Protein AF-A0A3R8DQ58-F1 (afdb_monomer)

Solvent-accessible surface area (backbone atoms only 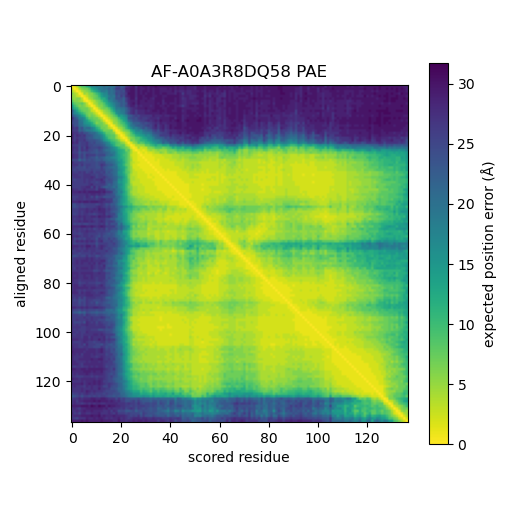— not comparable to full-atom values): 8658 Å² total; per-residue (Å²): 141,78,90,81,86,86,79,92,83,90,81,85,87,79,87,79,76,76,74,71,72,82,69,63,72,61,53,58,53,52,49,54,59,54,57,43,50,59,54,50,52,55,50,29,64,74,32,51,90,81,37,87,54,22,81,75,56,62,71,41,68,38,59,78,52,84,92,54,58,77,96,49,38,65,38,76,45,50,48,62,56,56,46,50,30,51,76,67,69,71,51,57,66,71,56,52,51,55,38,53,76,49,33,48,62,81,50,64,66,60,53,52,47,52,52,50,53,53,50,50,53,52,46,22,70,76,49,84,64,53,78,79,72,71,97,75,131

pLDDT: mean 78.48, std 18.79, range [32.19, 95.38]

Sequence (137 aa):
MMLYRWGSLSCRHFAKSTKGRPVTGGEGIRKRLRDYVEVAKAIRILQAPHSDYTVVPMRFQVPTEAPWPESIQGKLFHTSEVRRHYKAGTLEPDVVDALNNLGFVWDVNEHKWELKVAALRRYKELHDGSMAVPFSF

Mean predicted aligned error: 12.23 Å

Structure (mmCIF, N/CA/C/O backbone):
data_AF-A0A3R8DQ58-F1
#
_entry.id   AF-A0A3R8DQ58-F1
#
loop_
_atom_site.group_PDB
_atom_site.id
_atom_site.type_symbol
_atom_site.label_atom_id
_atom_site.label_alt_id
_atom_site.label_comp_id
_atom_site.label_asym_id
_atom_site.label_entity_id
_atom_site.label_seq_id
_atom_site.pdbx_PDB_ins_code
_atom_site.Cartn_x
_atom_site.Cartn_y
_atom_site.Cartn_z
_atom_site.occupancy
_atom_site.B_iso_or_equiv
_atom_site.auth_seq_id
_atom_site.auth_comp_id
_atom_site.auth_asym_id
_atom_site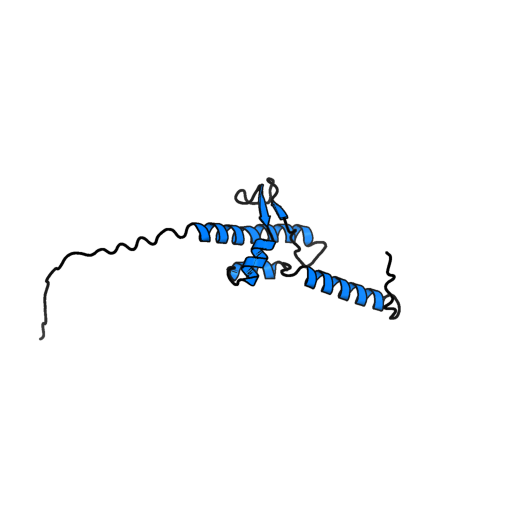.auth_atom_id
_atom_site.pdbx_PDB_model_num
ATOM 1 N N . MET A 1 1 ? -67.388 -30.055 16.862 1.00 35.81 1 MET A N 1
ATOM 2 C CA . MET A 1 1 ? -66.769 -31.395 17.003 1.00 35.81 1 MET A CA 1
ATOM 3 C C . MET A 1 1 ? -65.378 -31.287 16.387 1.00 35.81 1 MET A C 1
ATOM 5 O O . MET A 1 1 ? -65.336 -30.932 15.226 1.00 35.81 1 MET A O 1
ATOM 9 N N . MET A 1 2 ? -64.214 -31.411 17.028 1.00 40.69 2 MET A N 1
ATOM 10 C CA . MET A 1 2 ? -63.734 -31.794 18.367 1.00 40.69 2 MET A CA 1
ATOM 11 C C . MET A 1 2 ? -62.613 -30.778 18.714 1.00 40.69 2 MET A C 1
ATOM 13 O O . MET A 1 2 ? -61.728 -30.559 17.899 1.00 40.69 2 MET A O 1
ATOM 17 N N . LEU A 1 3 ? -62.737 -29.908 19.720 1.00 40.69 3 LEU A N 1
ATOM 18 C CA . LEU A 1 3 ? -62.188 -30.050 21.081 1.00 40.69 3 LEU A CA 1
ATOM 19 C C . LEU A 1 3 ? -61.062 -31.076 21.248 1.00 40.69 3 LEU A C 1
ATOM 21 O O . LEU A 1 3 ? -61.391 -32.241 21.375 1.00 40.69 3 LEU A O 1
ATOM 25 N N . TYR A 1 4 ? -59.815 -30.616 21.429 1.00 32.19 4 TYR A N 1
ATOM 26 C CA . TYR A 1 4 ? -58.922 -31.112 22.491 1.00 32.19 4 TYR A CA 1
ATOM 27 C C . TYR A 1 4 ? -58.009 -29.986 23.012 1.00 32.19 4 TYR A C 1
ATOM 29 O O . TYR A 1 4 ? -57.011 -29.603 22.411 1.00 32.19 4 TYR A O 1
ATOM 37 N N . ARG A 1 5 ? -58.415 -29.454 24.172 1.00 41.91 5 ARG A N 1
ATOM 38 C CA . ARG A 1 5 ? -57.561 -28.859 25.214 1.00 41.91 5 ARG A CA 1
ATOM 39 C C . ARG A 1 5 ? -56.611 -29.946 25.731 1.00 41.91 5 ARG A C 1
ATOM 41 O O . ARG A 1 5 ? -57.041 -31.087 25.748 1.00 41.91 5 ARG A O 1
ATOM 48 N N . TRP A 1 6 ? -55.429 -29.566 26.215 1.00 39.03 6 TRP A N 1
ATOM 49 C CA . TRP A 1 6 ? -54.594 -30.120 27.312 1.00 39.03 6 TRP A CA 1
ATOM 50 C C . TRP A 1 6 ? -53.332 -29.232 27.295 1.00 39.03 6 TRP A C 1
ATOM 52 O O . TRP A 1 6 ? -52.792 -28.984 26.229 1.00 39.03 6 TRP A O 1
ATOM 62 N N . GLY A 1 7 ? -52.788 -28.637 28.346 1.00 34.31 7 GLY A N 1
ATOM 63 C CA . GLY A 1 7 ? -53.024 -28.609 29.779 1.00 34.31 7 GLY A CA 1
ATOM 64 C C . GLY A 1 7 ? -51.767 -27.939 30.356 1.00 34.31 7 GLY A C 1
ATOM 65 O O . GLY A 1 7 ? -50.655 -28.340 30.026 1.00 34.31 7 GLY A O 1
ATOM 66 N N . SER A 1 8 ? -51.925 -26.869 31.134 1.00 45.22 8 SER A N 1
ATOM 67 C CA . SER A 1 8 ? -50.820 -26.210 31.839 1.00 45.22 8 SER A CA 1
ATOM 68 C C . SER A 1 8 ? -50.215 -27.144 32.880 1.00 45.22 8 SER A C 1
ATOM 70 O O . SER A 1 8 ? -50.980 -27.757 33.613 1.00 45.22 8 SER A O 1
ATOM 72 N N . LEU A 1 9 ? -48.886 -27.149 33.031 1.00 40.19 9 LEU A N 1
ATOM 73 C CA . LEU A 1 9 ? -48.196 -27.332 34.314 1.00 40.19 9 LEU A CA 1
ATOM 74 C C . LEU A 1 9 ? -46.772 -26.761 34.207 1.00 40.19 9 LEU A C 1
ATOM 76 O O . LEU A 1 9 ? -45.980 -27.121 33.342 1.00 40.19 9 LEU A O 1
ATOM 80 N N . SER A 1 10 ? -46.497 -25.804 35.086 1.00 46.53 10 SER A N 1
ATOM 81 C CA . SER A 1 10 ? -45.245 -25.065 35.214 1.00 46.53 10 SER A CA 1
ATOM 82 C C . SER A 1 10 ? -44.167 -25.925 35.880 1.00 46.53 10 SER A C 1
ATOM 84 O O . SER A 1 10 ? -44.436 -26.511 36.927 1.00 46.53 10 SER A O 1
ATOM 86 N N . CYS A 1 11 ? -42.927 -25.854 35.394 1.00 34.56 11 CYS A N 1
ATOM 87 C CA . CYS A 1 11 ? -41.749 -26.053 36.235 1.00 34.56 11 CYS A CA 1
ATOM 88 C C . CYS A 1 11 ? -40.692 -24.994 35.901 1.00 34.56 11 CYS A C 1
ATOM 90 O O . CYS A 1 11 ? -40.296 -24.807 34.752 1.00 34.56 11 CYS A O 1
ATOM 92 N N . ARG A 1 12 ? -40.308 -24.246 36.936 1.00 46.44 12 ARG A N 1
ATOM 93 C CA . ARG A 1 12 ? -39.329 -23.158 36.912 1.00 46.44 12 ARG A CA 1
ATOM 94 C C . ARG A 1 12 ? -37.906 -23.692 36.730 1.00 46.44 12 ARG A C 1
ATOM 96 O O . ARG A 1 12 ? -37.621 -24.831 37.073 1.00 46.44 12 ARG A O 1
ATOM 103 N N . HIS A 1 13 ? -37.027 -22.755 36.376 1.00 36.97 13 HIS A N 1
ATOM 104 C CA . HIS A 1 13 ? -35.565 -22.807 36.454 1.00 36.97 13 HIS A CA 1
ATOM 105 C C . HIS A 1 13 ? -34.869 -23.659 35.392 1.00 36.97 13 HIS A C 1
ATOM 107 O O . HIS A 1 13 ? -34.644 -24.844 35.575 1.00 36.97 13 HIS A O 1
ATOM 113 N N . PHE A 1 14 ? -34.361 -22.998 34.352 1.00 33.25 14 PHE A N 1
ATOM 114 C CA . PHE A 1 14 ? -32.966 -22.546 34.381 1.00 33.25 14 PHE A CA 1
ATOM 115 C C . PHE A 1 14 ? -32.735 -21.590 33.202 1.00 33.25 14 PHE A C 1
ATOM 117 O O . PHE A 1 14 ? -32.553 -22.006 32.060 1.00 33.25 14 PHE A O 1
ATOM 124 N N . ALA A 1 15 ? -32.756 -20.284 33.469 1.00 47.50 15 ALA A N 1
ATOM 125 C CA . ALA A 1 15 ? -32.266 -19.304 32.515 1.00 47.50 15 ALA A CA 1
ATOM 126 C C . ALA A 1 15 ? -30.751 -19.502 32.362 1.00 47.50 15 ALA A C 1
ATOM 128 O O . ALA A 1 15 ? -29.972 -18.982 33.158 1.00 47.50 15 ALA A O 1
ATOM 129 N N . LYS A 1 16 ? -30.301 -20.231 31.333 1.00 42.25 16 LYS A N 1
ATOM 130 C CA . LYS A 1 16 ? -28.935 -20.037 30.833 1.00 42.25 16 LYS A CA 1
ATOM 131 C C . LYS A 1 16 ? -28.969 -18.820 29.930 1.00 42.25 16 LYS A C 1
ATOM 133 O O . LYS A 1 16 ? -29.087 -18.918 28.717 1.00 42.25 16 LYS A O 1
ATOM 138 N N . SER A 1 17 ? -28.893 -17.658 30.571 1.00 38.56 17 SER A N 1
ATOM 139 C CA . SER A 1 17 ? -28.402 -16.444 29.937 1.00 38.56 17 SER A CA 1
ATOM 140 C C . SER A 1 17 ? -26.988 -16.742 29.441 1.00 38.56 17 SER A C 1
ATOM 142 O O . SER A 1 17 ? -26.013 -16.629 30.182 1.00 38.56 17 SER A O 1
ATOM 144 N N . THR A 1 18 ? -26.858 -17.186 28.193 1.00 47.84 18 THR A N 1
ATOM 145 C CA . THR A 1 18 ? -25.581 -17.143 27.491 1.00 47.84 18 THR A CA 1
ATOM 146 C C . THR A 1 18 ? -25.353 -15.688 27.110 1.00 47.84 18 THR A C 1
ATOM 148 O O . THR A 1 18 ? -25.513 -15.299 25.955 1.00 47.84 18 THR A O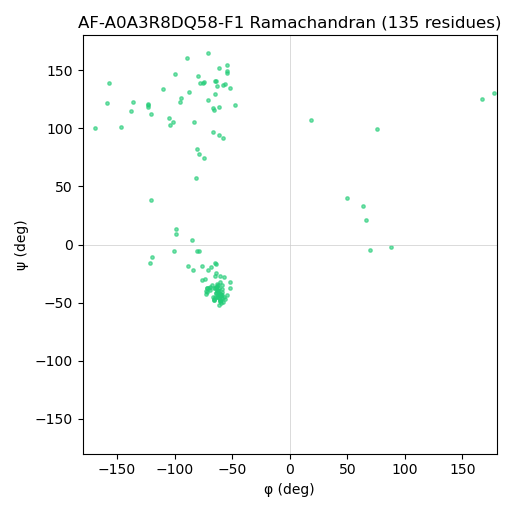 1
ATOM 151 N N . LYS A 1 19 ? -24.990 -14.851 28.091 1.00 47.06 19 LYS A N 1
ATOM 152 C CA . LYS A 1 19 ? -24.213 -13.655 27.773 1.00 47.06 19 LYS A CA 1
ATOM 153 C C . LYS A 1 19 ? -22.913 -14.174 27.177 1.00 47.06 19 LYS A C 1
ATOM 155 O O . LYS A 1 19 ? -22.005 -14.577 27.903 1.00 47.06 19 LYS A O 1
ATOM 160 N N . GLY A 1 20 ? -22.886 -14.258 25.847 1.00 44.03 20 GLY A N 1
ATOM 161 C CA . GLY A 1 20 ? -21.669 -14.467 25.089 1.00 44.03 20 GLY A CA 1
ATOM 162 C C . GLY A 1 20 ? -20.642 -13.481 25.621 1.00 44.03 20 GLY A C 1
ATOM 163 O O . GLY A 1 20 ? -20.883 -12.275 25.670 1.00 44.03 20 GLY A O 1
ATOM 164 N N . ARG A 1 21 ? -19.540 -14.022 26.132 1.00 37.09 21 ARG A N 1
ATOM 165 C CA . ARG A 1 21 ? -18.387 -13.251 26.579 1.00 37.09 21 ARG A CA 1
ATOM 166 C C . ARG A 1 21 ? -17.984 -12.310 25.432 1.00 37.09 21 ARG A C 1
ATOM 168 O O . ARG A 1 21 ? -17.922 -12.789 24.299 1.00 37.09 21 ARG A O 1
ATOM 175 N N . PRO A 1 22 ? -17.707 -11.019 25.673 1.00 45.97 22 PRO A N 1
ATOM 176 C CA . PRO A 1 22 ? -17.335 -10.117 24.593 1.00 45.97 22 PRO A CA 1
ATOM 177 C C . PRO A 1 22 ? -16.037 -10.621 23.954 1.00 45.97 22 PRO A C 1
ATOM 179 O O . PRO A 1 22 ? -15.010 -10.717 24.627 1.00 45.97 22 PRO A O 1
ATOM 182 N N . VAL A 1 23 ? -16.071 -10.966 22.666 1.00 55.06 23 VAL A N 1
ATOM 183 C CA . VAL A 1 23 ? -14.879 -11.313 21.872 1.00 55.06 23 VAL A CA 1
ATOM 184 C C . VAL A 1 23 ? -14.213 -10.005 21.425 1.00 55.06 23 VAL A C 1
ATOM 186 O O . VAL A 1 23 ? -14.072 -9.714 20.243 1.00 55.06 23 VAL A O 1
ATOM 189 N N . THR A 1 24 ? -13.852 -9.154 22.384 1.00 56.53 24 THR A N 1
ATOM 190 C CA . THR A 1 24 ? -13.442 -7.760 22.132 1.00 56.53 24 THR A CA 1
ATOM 191 C C . THR A 1 24 ? -12.076 -7.638 21.459 1.00 56.53 24 THR A C 1
ATOM 193 O O . THR A 1 24 ? -11.814 -6.650 20.779 1.00 56.53 24 THR A O 1
ATOM 196 N N . GLY A 1 25 ? -11.214 -8.655 21.569 1.00 60.44 25 GLY A N 1
ATOM 197 C CA . GLY A 1 25 ? -9.879 -8.630 20.958 1.00 60.44 25 GLY A CA 1
ATOM 198 C C . GLY A 1 25 ? -9.882 -8.753 19.429 1.00 60.44 25 GLY A C 1
ATOM 199 O O . GLY A 1 25 ? -9.100 -8.089 18.753 1.00 60.44 25 GLY A O 1
ATOM 200 N N . GLY A 1 26 ? -10.774 -9.574 18.863 1.00 69.94 26 GLY A N 1
ATOM 201 C CA . GLY A 1 26 ? -10.815 -9.814 17.413 1.00 69.94 26 GLY A CA 1
ATOM 202 C C . GLY A 1 26 ? -11.445 -8.664 16.627 1.00 69.94 26 GLY A C 1
ATOM 203 O O . GLY A 1 26 ? -11.072 -8.404 15.485 1.00 69.94 26 GLY A O 1
ATOM 204 N N . GLU A 1 27 ? -12.381 -7.946 17.241 1.00 78.75 27 GLU A N 1
ATOM 205 C CA . GLU A 1 27 ? -13.116 -6.859 16.594 1.00 78.75 27 GLU A CA 1
ATOM 206 C C . GLU A 1 27 ? -12.246 -5.617 16.364 1.00 78.75 27 GLU A C 1
ATOM 208 O O . GLU A 1 27 ? -12.302 -5.014 15.291 1.00 78.75 27 GLU A O 1
ATOM 213 N N . GLY A 1 28 ? -11.347 -5.306 17.305 1.00 83.06 28 GLY A N 1
ATOM 214 C CA . GLY A 1 28 ? -10.352 -4.245 17.128 1.00 83.06 28 GLY A CA 1
ATOM 215 C C . GLY A 1 28 ? -9.383 -4.522 15.973 1.00 83.06 28 GLY A C 1
ATOM 216 O O . GLY A 1 28 ? -9.077 -3.617 15.195 1.00 83.06 28 GLY A O 1
ATOM 217 N N . ILE A 1 29 ? -8.952 -5.779 15.813 1.00 83.44 29 ILE A N 1
ATOM 218 C CA . ILE A 1 29 ? -8.082 -6.197 14.702 1.00 83.44 29 ILE A CA 1
ATOM 219 C C . ILE A 1 29 ? -8.826 -6.068 13.370 1.00 83.44 29 ILE A C 1
ATOM 221 O O . ILE A 1 29 ? -8.306 -5.451 12.444 1.00 83.44 29 ILE A O 1
ATOM 225 N N . ARG A 1 30 ? -10.065 -6.571 13.277 1.00 85.75 30 ARG A N 1
ATOM 226 C CA . ARG A 1 30 ? -10.892 -6.440 12.063 1.00 85.75 30 ARG A CA 1
ATOM 227 C C . ARG A 1 30 ? -11.121 -4.984 11.678 1.00 85.75 30 ARG A C 1
ATOM 229 O O . ARG A 1 30 ? -10.962 -4.633 10.514 1.00 85.75 30 ARG A O 1
ATOM 236 N N . LYS A 1 31 ? -11.419 -4.118 12.653 1.00 89.06 31 LYS A N 1
ATOM 237 C CA . LYS A 1 31 ? -11.562 -2.680 12.404 1.00 89.06 31 LYS A CA 1
ATOM 238 C C . LYS A 1 31 ? -10.274 -2.083 11.835 1.00 89.06 31 LYS A C 1
ATOM 240 O O . LYS A 1 31 ? -10.334 -1.397 10.825 1.00 89.06 31 LYS A O 1
ATOM 245 N N . ARG A 1 32 ? -9.113 -2.382 12.429 1.00 88.38 32 ARG A N 1
ATOM 246 C CA . ARG A 1 32 ? -7.808 -1.913 11.927 1.00 88.38 32 ARG A CA 1
ATOM 247 C C . ARG A 1 32 ? -7.535 -2.388 10.493 1.00 88.38 32 ARG A C 1
ATOM 249 O O . ARG A 1 32 ? -6.985 -1.628 9.706 1.00 88.38 32 ARG A O 1
ATOM 256 N N . LEU A 1 33 ? -7.922 -3.617 10.148 1.00 89.44 33 LEU A N 1
ATOM 257 C CA . LEU A 1 33 ? -7.780 -4.156 8.790 1.00 89.44 33 LEU A CA 1
ATOM 258 C C . LEU A 1 33 ? -8.720 -3.470 7.786 1.00 89.44 33 LEU A C 1
ATOM 260 O O . LEU A 1 33 ? -8.302 -3.205 6.665 1.00 89.44 33 LEU A O 1
ATOM 264 N N . ARG A 1 34 ? -9.947 -3.117 8.187 1.00 90.56 34 ARG A N 1
ATOM 265 C CA . ARG A 1 34 ? -10.851 -2.296 7.362 1.00 90.56 34 ARG A CA 1
ATOM 266 C C . ARG A 1 34 ? -10.327 -0.875 7.172 1.00 90.56 34 ARG A C 1
ATOM 268 O O . ARG A 1 34 ? -10.277 -0.391 6.047 1.00 90.56 34 ARG A O 1
ATOM 275 N N . ASP A 1 35 ? -9.863 -0.246 8.251 1.00 90.69 35 ASP A N 1
ATOM 276 C CA . ASP A 1 35 ? -9.264 1.095 8.233 1.00 90.69 35 ASP A CA 1
ATOM 277 C C . ASP A 1 35 ? -8.044 1.160 7.274 1.00 90.69 35 ASP A C 1
ATOM 279 O O . ASP A 1 35 ? -7.757 2.206 6.693 1.00 90.69 35 ASP A O 1
ATOM 283 N N . TYR A 1 36 ? -7.345 0.038 7.047 1.00 91.19 36 TYR A N 1
ATOM 284 C CA . TYR A 1 36 ? -6.223 -0.048 6.102 1.00 91.19 36 TYR A CA 1
ATOM 285 C C . TYR A 1 36 ? -6.627 0.186 4.638 1.00 91.19 36 TYR A C 1
ATOM 287 O O . TYR A 1 36 ? -5.811 0.657 3.848 1.00 91.19 36 TYR A O 1
ATOM 295 N N . VAL A 1 37 ? -7.875 -0.100 4.260 1.00 92.38 37 VAL A N 1
ATOM 296 C CA . VAL A 1 37 ? -8.362 0.158 2.895 1.00 92.38 37 VAL A CA 1
ATOM 297 C C . VAL A 1 37 ? -8.317 1.653 2.586 1.00 92.38 37 VAL A C 1
ATOM 299 O O . VAL A 1 37 ? -7.905 2.0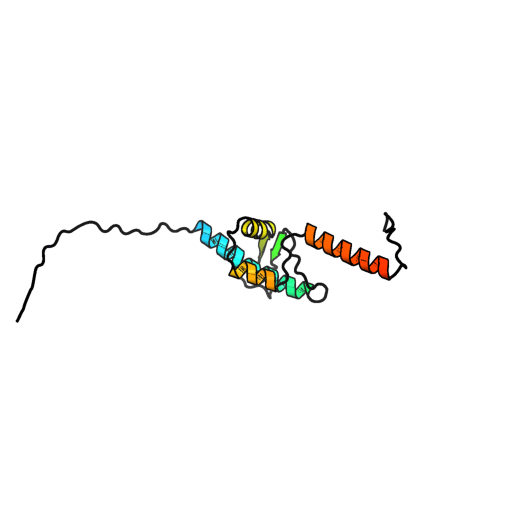40 1.497 1.00 92.38 37 VAL A O 1
ATOM 302 N N . GLU A 1 38 ? -8.652 2.506 3.554 1.00 90.50 38 GLU A N 1
ATOM 303 C CA . GLU A 1 38 ? -8.569 3.962 3.392 1.00 90.50 38 GLU A CA 1
ATOM 304 C C . GLU A 1 38 ? -7.117 4.426 3.215 1.00 90.50 38 GLU A C 1
ATOM 306 O O . GLU A 1 38 ? -6.831 5.268 2.362 1.00 90.50 38 GLU A O 1
ATOM 311 N N . VAL A 1 39 ? -6.178 3.794 3.932 1.00 90.31 39 VAL A N 1
ATOM 312 C CA . VAL A 1 39 ? -4.728 3.974 3.726 1.00 90.31 39 VAL A CA 1
ATOM 313 C C . VAL A 1 39 ? -4.323 3.626 2.297 1.00 90.31 39 VAL A C 1
ATOM 315 O O . VAL A 1 39 ? -3.670 4.426 1.625 1.00 90.31 39 VAL A O 1
ATOM 318 N N . ALA A 1 40 ? -4.750 2.463 1.805 1.00 92.25 40 ALA A N 1
ATOM 319 C CA . ALA A 1 40 ? -4.450 2.024 0.449 1.00 92.25 40 ALA A CA 1
ATOM 320 C C . ALA A 1 40 ? -5.062 2.949 -0.618 1.00 92.25 40 ALA A C 1
ATOM 322 O O . ALA A 1 40 ? -4.384 3.259 -1.593 1.00 92.25 40 ALA A O 1
ATOM 323 N N . LYS A 1 41 ? -6.293 3.446 -0.427 1.00 91.62 41 LYS A N 1
ATOM 324 C CA . LYS A 1 41 ? -6.958 4.379 -1.357 1.00 91.62 41 LYS A CA 1
ATOM 325 C C . LYS A 1 41 ? -6.186 5.682 -1.530 1.00 91.62 41 LYS A C 1
ATOM 327 O O . LYS A 1 41 ? -5.961 6.131 -2.648 1.00 91.62 41 LYS A O 1
ATOM 332 N N . ALA A 1 42 ? -5.760 6.297 -0.438 1.00 88.75 42 ALA A N 1
ATOM 333 C CA . ALA A 1 42 ? -5.018 7.548 -0.525 1.00 88.75 42 ALA A CA 1
ATOM 334 C C . ALA A 1 42 ? -3.611 7.342 -1.108 1.00 88.75 42 ALA A C 1
ATOM 336 O O . ALA A 1 42 ? -3.173 8.140 -1.933 1.00 88.75 42 ALA A O 1
ATOM 337 N N . ILE A 1 43 ? -2.929 6.240 -0.774 1.00 89.62 43 ILE A N 1
ATOM 338 C CA . ILE A 1 43 ? -1.654 5.899 -1.425 1.00 89.62 43 ILE A CA 1
ATOM 339 C C . ILE A 1 43 ? -1.862 5.642 -2.923 1.00 89.62 43 ILE A C 1
ATOM 341 O O . ILE A 1 43 ? -1.058 6.110 -3.728 1.00 89.62 43 ILE A O 1
ATOM 345 N N . ARG A 1 44 ? -2.960 4.978 -3.311 1.00 93.00 44 ARG A N 1
ATOM 346 C CA . ARG A 1 44 ? -3.347 4.793 -4.715 1.00 93.00 44 ARG A CA 1
ATOM 347 C C . ARG A 1 44 ? -3.464 6.135 -5.430 1.00 93.00 44 ARG A C 1
ATOM 349 O O . ARG A 1 44 ? -2.905 6.257 -6.511 1.00 93.00 44 ARG A O 1
ATOM 356 N N . ILE A 1 45 ? -4.127 7.132 -4.837 1.00 90.00 45 ILE A N 1
ATOM 357 C CA . ILE A 1 45 ? -4.265 8.480 -5.422 1.00 90.00 45 ILE A CA 1
ATOM 358 C C . ILE A 1 45 ? -2.893 9.124 -5.654 1.00 90.00 45 ILE A C 1
ATOM 360 O O . ILE A 1 45 ? -2.647 9.669 -6.726 1.00 90.00 45 ILE A O 1
ATOM 364 N N . LEU A 1 46 ? -1.978 9.020 -4.686 1.00 87.69 46 LEU A N 1
ATOM 365 C CA . LEU A 1 46 ? -0.626 9.578 -4.809 1.00 87.69 46 LEU A CA 1
ATOM 366 C C . LEU A 1 46 ? 0.215 8.862 -5.877 1.00 87.69 46 LEU A C 1
ATOM 368 O O . LEU A 1 46 ? 1.037 9.483 -6.550 1.00 87.69 46 LEU A O 1
ATOM 372 N N . GLN A 1 47 ? 0.025 7.551 -6.031 1.00 90.38 47 GLN A N 1
ATOM 373 C CA . GLN A 1 47 ? 0.784 6.726 -6.972 1.00 90.38 47 GLN A CA 1
ATOM 374 C C . GLN A 1 47 ? 0.163 6.677 -8.374 1.00 90.38 47 GLN A C 1
ATOM 376 O O . GLN A 1 47 ? 0.879 6.372 -9.323 1.00 90.38 47 GLN A O 1
ATOM 381 N N . ALA A 1 48 ? -1.119 7.024 -8.531 1.00 90.88 48 ALA A N 1
ATOM 382 C CA . ALA A 1 48 ? -1.857 6.955 -9.796 1.00 90.88 48 ALA A CA 1
ATOM 383 C C . ALA A 1 48 ? -1.203 7.632 -11.000 1.00 90.88 48 ALA A C 1
ATOM 385 O O . ALA A 1 48 ? -1.265 7.041 -12.076 1.00 90.88 48 ALA A O 1
ATOM 386 N N . PRO A 1 49 ? -0.524 8.783 -10.866 1.00 92.88 49 PRO A N 1
ATOM 387 C CA . PRO A 1 49 ? 0.159 9.386 -12.007 1.00 92.88 49 PRO A CA 1
ATOM 388 C C . PRO A 1 49 ? 1.375 8.588 -12.507 1.00 92.88 49 PRO A C 1
ATOM 390 O O . PRO A 1 49 ? 1.827 8.811 -13.624 1.00 92.88 49 PRO A O 1
ATOM 393 N N . HIS A 1 50 ? 1.929 7.690 -11.684 1.00 86.19 50 HIS A N 1
ATOM 394 C CA . HIS A 1 50 ? 3.225 7.043 -11.925 1.00 86.19 50 HIS A CA 1
ATOM 395 C C . HIS A 1 50 ? 3.147 5.511 -12.001 1.00 86.19 50 HIS A C 1
ATOM 397 O O . HIS A 1 50 ? 4.108 4.872 -12.423 1.00 86.19 50 HIS A O 1
ATOM 403 N N . SER A 1 51 ? 2.052 4.909 -11.532 1.00 89.75 51 SER A N 1
ATOM 404 C CA . SER A 1 51 ? 1.901 3.461 -11.399 1.00 89.75 51 SER A CA 1
ATOM 405 C C . SER A 1 51 ? 0.427 3.056 -11.379 1.00 89.75 51 SER A C 1
ATOM 407 O O . SER A 1 51 ? -0.395 3.666 -10.687 1.00 89.75 51 SER A O 1
ATOM 409 N N . ASP A 1 52 ? 0.110 1.962 -12.068 1.00 87.88 52 ASP A N 1
ATOM 410 C CA . ASP A 1 52 ? -1.189 1.284 -11.975 1.00 87.88 52 ASP A CA 1
ATOM 411 C C . ASP A 1 52 ? -1.325 0.449 -10.692 1.00 87.88 52 ASP A C 1
ATOM 413 O O . ASP A 1 52 ? -2.432 0.132 -10.260 1.00 87.88 52 ASP A O 1
ATOM 417 N N . TYR A 1 53 ? -0.197 0.138 -10.049 1.00 90.38 53 TYR A N 1
ATOM 418 C CA . TYR A 1 53 ? -0.117 -0.671 -8.838 1.00 90.38 53 TYR A CA 1
ATOM 419 C C . TYR A 1 53 ? 0.029 0.187 -7.585 1.00 90.38 53 TYR A C 1
ATOM 421 O O . TYR A 1 53 ? 0.711 1.216 -7.599 1.00 90.38 53 TYR A O 1
ATOM 429 N N . THR A 1 54 ? -0.547 -0.298 -6.484 1.00 92.00 54 THR A N 1
ATOM 430 C CA . THR A 1 54 ? -0.446 0.323 -5.162 1.00 92.00 54 THR A CA 1
ATOM 431 C C . THR A 1 54 ? 0.575 -0.416 -4.308 1.00 92.00 54 THR A C 1
ATOM 433 O O . THR A 1 54 ? 0.327 -1.507 -3.781 1.00 92.00 54 THR A O 1
ATOM 436 N N . VAL A 1 55 ? 1.736 0.212 -4.132 1.00 89.62 55 VAL A N 1
ATOM 437 C CA . VAL A 1 55 ? 2.827 -0.289 -3.294 1.00 89.62 55 VAL A CA 1
ATOM 438 C C . VAL A 1 55 ? 2.851 0.494 -1.989 1.00 89.62 55 VAL A C 1
ATOM 440 O O . VAL A 1 55 ? 3.335 1.624 -1.923 1.00 89.62 55 VAL A O 1
ATOM 443 N N . VAL A 1 56 ? 2.347 -0.124 -0.922 1.00 87.94 56 VAL A N 1
ATOM 444 C CA . VAL A 1 56 ? 2.363 0.474 0.418 1.00 87.94 56 VAL A CA 1
ATOM 445 C C . VAL A 1 56 ? 3.679 0.136 1.132 1.00 87.94 56 VAL A C 1
ATOM 447 O O . VAL A 1 56 ? 4.059 -1.043 1.182 1.00 87.94 56 VAL A O 1
ATOM 450 N N . PRO A 1 57 ? 4.379 1.125 1.726 1.00 85.00 57 PRO A N 1
ATOM 451 C CA . PRO A 1 57 ? 5.559 0.878 2.549 1.00 85.00 57 PRO A CA 1
ATOM 452 C C . PRO A 1 57 ? 5.285 -0.109 3.688 1.00 85.00 57 PRO A C 1
ATOM 454 O O . PRO A 1 57 ? 4.163 -0.246 4.176 1.00 85.00 57 PRO A O 1
ATOM 457 N N . MET A 1 58 ? 6.325 -0.802 4.160 1.00 83.00 58 MET A N 1
ATOM 458 C CA . MET A 1 58 ? 6.159 -1.793 5.232 1.00 83.00 58 MET A CA 1
ATOM 459 C C . MET A 1 58 ? 5.653 -1.169 6.540 1.00 83.00 58 MET A C 1
ATOM 461 O O . MET A 1 58 ? 4.882 -1.795 7.268 1.00 83.00 58 MET A O 1
ATOM 465 N N . ARG A 1 59 ? 6.083 0.064 6.817 1.00 85.94 59 ARG A N 1
ATOM 466 C CA . ARG A 1 59 ? 5.591 0.912 7.899 1.00 85.94 59 ARG A CA 1
ATOM 467 C C . ARG A 1 59 ? 5.107 2.210 7.282 1.00 85.94 59 ARG A C 1
ATOM 469 O O . ARG A 1 59 ? 5.904 2.918 6.674 1.00 85.94 59 ARG A O 1
ATOM 476 N N . PHE A 1 60 ? 3.825 2.497 7.442 1.00 86.88 60 PHE A N 1
ATOM 477 C CA . PHE A 1 60 ? 3.239 3.755 7.005 1.00 86.88 60 PHE A CA 1
ATOM 478 C C . PHE A 1 60 ? 2.576 4.434 8.196 1.00 86.88 60 PHE A C 1
ATOM 480 O O . PHE A 1 60 ? 1.701 3.851 8.842 1.00 86.88 60 PHE A O 1
ATOM 487 N N . GLN A 1 61 ? 3.036 5.643 8.507 1.00 88.06 61 GLN A N 1
ATOM 488 C CA . GLN A 1 61 ? 2.404 6.504 9.493 1.00 88.06 61 GLN A CA 1
ATOM 489 C C . GLN A 1 61 ? 1.472 7.451 8.754 1.00 88.06 61 GLN A C 1
ATOM 491 O O . GLN A 1 61 ? 1.907 8.170 7.857 1.00 88.06 61 GLN A O 1
ATOM 496 N N . VAL A 1 62 ? 0.196 7.427 9.124 1.00 86.12 62 VAL A N 1
ATOM 497 C CA . VAL A 1 62 ? -0.792 8.324 8.532 1.00 86.12 62 VAL A CA 1
ATOM 498 C C . VAL A 1 62 ? -0.521 9.745 9.038 1.00 86.12 62 VAL A C 1
ATOM 500 O O . VAL A 1 62 ? -0.481 9.937 10.259 1.00 86.12 62 VAL A O 1
ATOM 503 N N . PRO A 1 63 ? -0.332 10.735 8.146 1.00 85.38 63 PRO A N 1
ATOM 504 C CA . PRO A 1 63 ? -0.251 12.139 8.532 1.00 85.38 63 PRO A CA 1
ATOM 505 C C . PRO A 1 63 ? -1.476 12.574 9.346 1.00 85.38 63 PRO A C 1
ATOM 507 O O . PRO A 1 63 ? -2.577 12.065 9.149 1.00 85.38 63 PRO A O 1
ATOM 510 N N . THR A 1 64 ? -1.296 13.527 10.256 1.00 86.12 64 THR A N 1
ATOM 511 C CA . THR A 1 64 ? -2.401 14.077 11.066 1.00 86.12 64 THR A CA 1
ATOM 512 C C . THR A 1 64 ? -3.240 15.106 10.293 1.00 86.12 64 THR A C 1
ATOM 514 O O . THR A 1 64 ? -4.253 15.586 10.779 1.00 86.12 64 THR A O 1
ATOM 517 N N . GLU A 1 65 ? -2.832 15.457 9.077 1.00 81.69 65 GLU A N 1
ATOM 518 C CA . GLU A 1 65 ? -3.503 16.456 8.246 1.00 81.69 65 GLU A CA 1
ATOM 519 C C . GLU A 1 65 ? -4.592 15.821 7.361 1.00 81.69 65 GLU A C 1
ATOM 521 O O . GLU A 1 65 ? -4.589 14.614 7.108 1.00 81.69 65 GLU A O 1
ATOM 526 N N . ALA A 1 66 ? -5.537 16.626 6.863 1.00 73.12 66 ALA A N 1
ATOM 527 C CA . ALA A 1 66 ? -6.483 16.191 5.828 1.00 73.12 66 ALA A CA 1
ATOM 528 C C . ALA A 1 66 ? -5.715 15.640 4.599 1.00 73.12 66 ALA A C 1
ATOM 530 O O . ALA A 1 66 ? -4.615 16.118 4.322 1.00 73.12 66 ALA A O 1
ATOM 531 N N . PRO A 1 67 ? -6.227 14.646 3.840 1.00 77.75 67 PRO A N 1
ATOM 532 C CA . PRO A 1 67 ? -7.623 14.204 3.714 1.00 77.75 67 PRO A CA 1
ATOM 533 C C . PRO A 1 67 ? -7.996 12.963 4.549 1.00 77.75 67 PRO A C 1
ATOM 535 O O . PRO A 1 67 ? -9.032 12.343 4.315 1.00 77.75 67 PRO A O 1
ATOM 538 N N . TRP A 1 68 ? -7.154 12.557 5.498 1.00 80.44 68 TRP A N 1
ATOM 539 C CA . TRP A 1 68 ? -7.363 11.332 6.268 1.00 80.44 68 TRP A CA 1
ATOM 540 C C . TRP A 1 68 ? -8.479 11.490 7.311 1.00 80.44 68 TRP A C 1
ATOM 542 O O . TRP A 1 68 ? -8.521 12.520 7.982 1.00 80.44 68 TRP A O 1
ATOM 552 N N . PRO A 1 69 ? -9.358 10.493 7.524 1.00 81.25 69 PRO A N 1
ATOM 553 C CA . PRO A 1 69 ? -10.336 10.556 8.605 1.00 81.25 69 PRO A CA 1
ATOM 554 C C . PRO A 1 69 ? -9.648 10.561 9.978 1.00 81.25 69 PRO A C 1
ATOM 556 O O . PRO A 1 69 ? -8.707 9.802 10.212 1.00 81.25 69 PRO A O 1
ATOM 559 N N . GLU A 1 70 ? -10.160 11.355 10.922 1.00 83.06 70 GLU A N 1
ATOM 560 C CA . GLU A 1 70 ? -9.588 11.517 12.275 1.00 83.06 70 GLU A CA 1
ATOM 561 C C . GLU A 1 70 ? -9.350 10.181 12.989 1.00 83.06 70 GLU A C 1
ATOM 563 O O . GLU A 1 70 ? -8.382 10.003 13.724 1.00 83.06 70 GLU A O 1
ATOM 568 N N . SER A 1 71 ? -10.197 9.186 12.713 1.00 81.75 71 SER A N 1
ATOM 569 C CA . SER A 1 71 ? -10.075 7.862 13.315 1.00 81.75 71 SER A CA 1
ATOM 570 C C . SER A 1 71 ? -8.792 7.108 12.939 1.00 81.75 71 SER A C 1
ATOM 572 O O . SER A 1 71 ? -8.462 6.146 13.633 1.00 81.75 71 SER A O 1
ATOM 574 N N . ILE A 1 72 ? -8.069 7.500 11.883 1.00 85.50 72 ILE A N 1
ATOM 575 C CA . ILE A 1 72 ? -6.827 6.843 11.437 1.00 85.50 72 ILE A CA 1
ATOM 576 C C . ILE A 1 72 ? -5.600 7.759 11.450 1.00 85.50 72 ILE A C 1
ATOM 578 O O . ILE A 1 72 ? -4.482 7.260 11.327 1.00 85.50 72 ILE A O 1
ATOM 582 N N . GLN A 1 73 ? -5.794 9.063 11.635 1.00 87.62 73 GLN A N 1
ATOM 583 C CA . GLN A 1 73 ? -4.718 10.046 11.714 1.00 87.62 73 GLN A CA 1
ATOM 584 C C . GLN A 1 73 ? -3.714 9.699 12.822 1.00 87.62 73 GLN A C 1
ATOM 586 O O . GLN A 1 73 ? -4.080 9.232 13.904 1.00 87.62 73 GLN A O 1
ATOM 591 N N . GLY A 1 74 ? -2.423 9.870 12.531 1.00 84.25 74 GLY A N 1
ATOM 592 C CA . GLY A 1 74 ? -1.328 9.573 13.457 1.00 84.25 74 GLY A CA 1
ATOM 593 C C . GLY A 1 74 ? -1.109 8.083 13.750 1.00 84.25 74 GLY A C 1
ATOM 594 O O . GLY A 1 74 ? -0.147 7.731 14.438 1.00 84.25 74 GLY A O 1
ATOM 595 N N . LYS A 1 75 ? -1.956 7.179 13.234 1.00 87.00 75 LYS A N 1
ATOM 596 C CA . LYS A 1 75 ? -1.802 5.737 13.450 1.00 87.00 75 LYS A CA 1
ATOM 597 C C . LYS A 1 75 ? -0.740 5.150 12.531 1.00 87.00 75 LYS A C 1
ATOM 599 O O . LYS A 1 75 ? -0.590 5.525 11.369 1.00 87.00 75 LYS A O 1
ATOM 604 N N . LEU A 1 76 ? -0.036 4.159 13.070 1.00 85.88 76 LEU A N 1
ATOM 605 C CA . LEU A 1 76 ? 0.929 3.356 12.335 1.00 85.88 76 LEU A CA 1
ATOM 606 C C . LEU A 1 76 ? 0.270 2.077 11.816 1.00 85.88 76 LEU A C 1
ATOM 608 O O . LEU A 1 76 ? -0.280 1.290 12.600 1.00 85.88 76 LEU A O 1
ATOM 612 N N . PHE A 1 77 ? 0.382 1.848 10.511 1.00 87.38 77 PHE A N 1
ATOM 613 C CA . PHE A 1 77 ? -0.064 0.627 9.853 1.00 87.38 77 PHE A CA 1
ATOM 614 C C . PHE A 1 77 ? 1.127 -0.202 9.379 1.00 87.38 77 PHE A C 1
ATOM 616 O O . PHE A 1 77 ? 2.079 0.306 8.779 1.00 87.38 77 PHE A O 1
ATOM 623 N N . HIS A 1 78 ? 1.050 -1.502 9.658 1.00 88.00 78 HIS A N 1
ATOM 624 C CA . HIS A 1 78 ? 2.038 -2.484 9.242 1.00 88.00 78 HIS A CA 1
ATOM 625 C C . HIS A 1 78 ? 1.476 -3.306 8.089 1.00 88.00 78 HIS A C 1
ATOM 627 O O . HIS A 1 78 ? 0.621 -4.170 8.274 1.00 88.00 78 HIS A O 1
ATOM 633 N N . THR A 1 79 ? 2.004 -3.085 6.891 1.00 90.19 79 THR A N 1
ATOM 634 C CA . THR A 1 79 ? 1.595 -3.829 5.689 1.00 90.19 79 THR A CA 1
ATOM 635 C C . THR A 1 79 ? 1.851 -5.337 5.827 1.00 90.19 79 THR A C 1
ATOM 637 O O . THR A 1 79 ? 1.140 -6.160 5.249 1.00 90.19 79 THR A O 1
ATOM 640 N N . SER A 1 80 ? 2.834 -5.728 6.645 1.00 89.12 80 SER A N 1
ATOM 641 C CA . SER A 1 80 ? 3.101 -7.130 6.978 1.00 89.12 80 SER A CA 1
ATOM 642 C C . SER A 1 80 ? 1.944 -7.803 7.720 1.00 89.12 80 SER A C 1
ATOM 644 O O . SER A 1 80 ? 1.705 -8.988 7.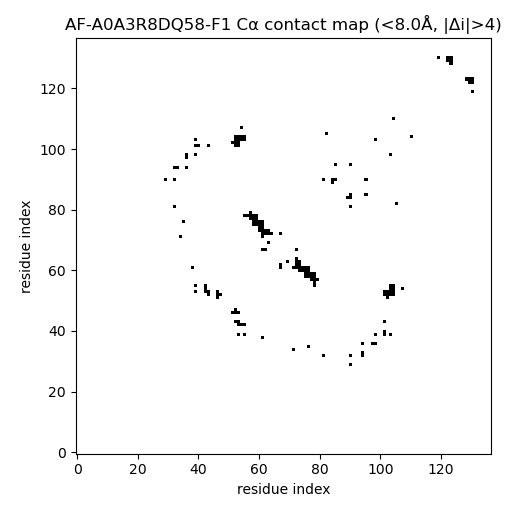495 1.00 89.12 80 SER A O 1
ATOM 646 N N . GLU A 1 81 ? 1.204 -7.076 8.564 1.00 89.94 81 GLU A N 1
ATOM 647 C CA . GLU A 1 81 ? 0.046 -7.623 9.280 1.00 89.94 81 GLU A CA 1
ATOM 648 C C . GLU A 1 81 ? -1.065 -7.988 8.297 1.00 89.94 81 GLU A C 1
ATOM 650 O O . GLU A 1 81 ? -1.567 -9.110 8.331 1.00 89.94 81 GLU A O 1
ATOM 655 N N . VAL A 1 82 ? -1.385 -7.085 7.368 1.00 91.56 82 VAL A N 1
ATOM 656 C CA . VAL A 1 82 ? -2.422 -7.291 6.345 1.00 91.56 82 VAL A CA 1
ATOM 657 C C . VAL A 1 82 ? -2.083 -8.496 5.469 1.00 91.56 82 VAL A C 1
ATOM 659 O O . VAL A 1 82 ? -2.898 -9.405 5.317 1.00 91.56 82 VAL A O 1
ATOM 662 N N . ARG A 1 83 ? -0.840 -8.574 4.974 1.00 92.50 83 ARG A N 1
ATOM 663 C CA . ARG A 1 83 ? -0.366 -9.717 4.175 1.00 92.50 83 ARG A CA 1
ATOM 664 C C . ARG A 1 83 ? -0.370 -11.027 4.960 1.00 92.50 83 ARG A C 1
ATOM 666 O O . ARG A 1 83 ? -0.675 -12.073 4.394 1.00 92.50 83 ARG A O 1
ATOM 673 N N . ARG A 1 84 ? -0.057 -10.993 6.260 1.00 91.88 84 ARG A N 1
ATOM 674 C CA . ARG A 1 84 ? -0.139 -12.174 7.132 1.00 91.88 84 ARG A CA 1
ATOM 675 C C . ARG A 1 84 ? -1.583 -12.652 7.278 1.00 91.88 84 ARG A C 1
ATOM 677 O O . ARG A 1 84 ? -1.825 -13.847 7.162 1.00 91.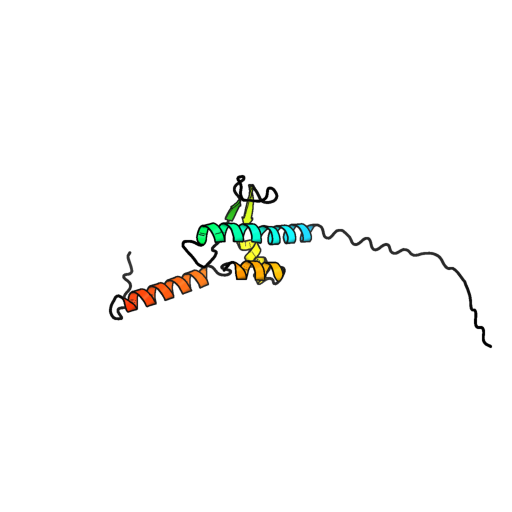88 84 ARG A O 1
ATOM 684 N N . HIS A 1 85 ? -2.530 -11.740 7.500 1.00 91.06 85 HIS A N 1
ATOM 685 C CA . HIS A 1 85 ? -3.951 -12.078 7.620 1.00 91.06 85 HIS A CA 1
ATOM 686 C C . HIS A 1 85 ? -4.538 -12.627 6.316 1.00 91.06 85 HIS A C 1
ATOM 688 O O . HIS A 1 85 ? -5.317 -13.579 6.371 1.00 91.06 85 HIS A O 1
ATOM 694 N N . TYR A 1 86 ? -4.107 -12.089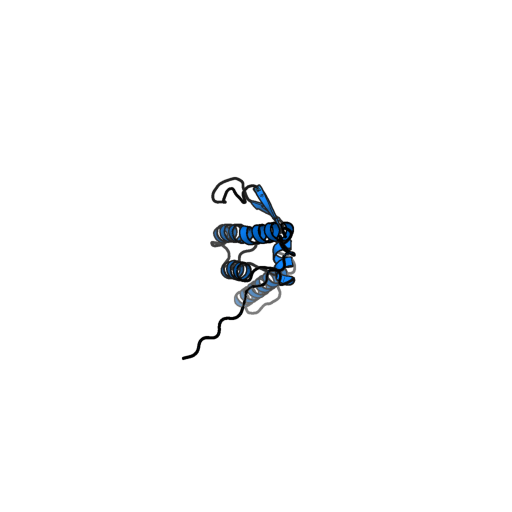 5.172 1.00 92.69 86 TYR A N 1
ATOM 695 C CA . TYR A 1 86 ? -4.434 -12.614 3.847 1.00 92.69 86 TYR A CA 1
ATOM 696 C C . TYR A 1 86 ? -3.915 -14.043 3.655 1.00 92.69 86 TYR A C 1
ATOM 698 O O . TYR A 1 86 ? -4.699 -14.944 3.376 1.00 92.69 86 TYR A O 1
ATOM 706 N N . LYS A 1 87 ? -2.621 -14.292 3.918 1.00 91.31 87 LYS A N 1
ATOM 707 C CA . LYS A 1 87 ? -2.033 -15.643 3.828 1.00 91.31 87 LYS A CA 1
ATOM 708 C C . LYS A 1 87 ? -2.680 -16.647 4.786 1.00 91.31 87 LYS A C 1
ATOM 710 O O . LYS A 1 87 ? -2.755 -17.826 4.471 1.00 91.31 87 LYS A O 1
ATOM 715 N N . ALA A 1 88 ? -3.140 -16.183 5.945 1.00 91.69 88 ALA A N 1
ATOM 716 C CA . ALA A 1 88 ? -3.847 -17.008 6.920 1.00 91.69 88 ALA A CA 1
ATOM 717 C C . ALA A 1 88 ? -5.336 -17.230 6.582 1.00 91.69 88 ALA A C 1
ATOM 719 O O . ALA A 1 88 ? -6.007 -17.946 7.318 1.00 91.69 88 ALA A O 1
ATOM 720 N N . GLY A 1 89 ? -5.879 -16.590 5.537 1.00 91.19 89 GLY A N 1
ATOM 721 C CA . GLY A 1 89 ? -7.303 -16.678 5.183 1.00 91.19 89 GLY A CA 1
ATOM 722 C C . GLY A 1 89 ? -8.245 -16.056 6.221 1.00 91.19 89 GLY A C 1
ATOM 723 O O . GLY A 1 89 ? -9.417 -16.403 6.288 1.00 91.19 89 GLY A O 1
ATOM 724 N N . THR A 1 90 ? -7.730 -15.159 7.067 1.00 90.00 90 THR A N 1
ATOM 725 C CA . THR A 1 90 ? -8.496 -14.522 8.162 1.00 90.00 90 THR A CA 1
ATOM 726 C C . THR A 1 90 ? -8.966 -13.109 7.827 1.00 90.00 90 THR A C 1
ATOM 728 O O . THR A 1 90 ? -9.660 -12.484 8.630 1.00 90.00 90 THR A O 1
ATOM 731 N N . LEU A 1 91 ? -8.548 -12.588 6.673 1.00 91.56 91 LEU A N 1
ATOM 732 C CA . LEU A 1 91 ? -8.962 -11.285 6.173 1.00 91.56 91 LEU A CA 1
ATOM 733 C C . LEU A 1 91 ? -10.373 -11.391 5.579 1.00 91.56 91 LEU A C 1
ATOM 735 O O . LEU A 1 91 ? -10.693 -12.379 4.923 1.00 91.56 91 LEU A O 1
ATOM 739 N N . GLU A 1 92 ? -11.217 -10.391 5.831 1.00 92.00 92 GLU A N 1
ATOM 740 C CA . GLU A 1 92 ? -12.576 -10.361 5.280 1.00 92.00 92 GLU A CA 1
ATOM 741 C C . GLU A 1 92 ? -12.526 -10.291 3.741 1.00 92.00 92 GLU A C 1
ATOM 743 O O . GLU A 1 92 ? -11.730 -9.505 3.215 1.00 92.00 92 GLU A O 1
ATOM 748 N N . PRO A 1 93 ? -13.360 -11.067 3.019 1.00 92.88 93 PRO A N 1
ATOM 749 C CA . PRO A 1 93 ? -13.369 -11.075 1.554 1.00 92.88 93 PRO A CA 1
ATOM 750 C C . PRO A 1 93 ? -13.554 -9.679 0.952 1.00 92.88 93 PRO A C 1
ATOM 752 O O . PRO A 1 93 ? -12.773 -9.276 0.100 1.00 92.88 93 PRO A O 1
ATOM 755 N N . ASP A 1 94 ? -14.476 -8.884 1.498 1.00 93.69 94 ASP A N 1
ATOM 756 C CA . ASP A 1 94 ? -14.737 -7.516 1.034 1.00 93.69 94 ASP A CA 1
ATOM 757 C C . ASP A 1 94 ? -13.495 -6.611 1.121 1.00 93.69 94 ASP A C 1
ATOM 759 O O . ASP A 1 94 ? -13.271 -5.748 0.272 1.00 93.69 94 ASP A O 1
ATOM 763 N N . VAL A 1 95 ? -12.653 -6.811 2.144 1.00 93.31 95 VAL A N 1
ATOM 764 C CA . VAL A 1 95 ? -11.396 -6.066 2.311 1.00 93.31 95 VAL A CA 1
ATOM 765 C C . VAL A 1 95 ? -10.366 -6.516 1.281 1.00 93.31 95 VAL A C 1
ATOM 767 O O . VAL A 1 95 ? -9.652 -5.683 0.725 1.00 93.31 95 VAL A O 1
ATOM 770 N N . VAL A 1 96 ? -10.290 -7.821 1.015 1.00 94.88 96 VAL A N 1
ATOM 771 C CA . VAL A 1 96 ? -9.422 -8.379 -0.030 1.00 94.88 96 VAL A CA 1
ATOM 772 C C . VAL A 1 96 ? -9.813 -7.820 -1.393 1.00 94.88 96 VAL A C 1
ATOM 774 O O . VAL A 1 96 ? -8.950 -7.307 -2.101 1.00 94.88 96 VAL A O 1
ATOM 777 N N . ASP A 1 97 ? -11.101 -7.840 -1.722 1.00 95.38 97 ASP A N 1
ATOM 778 C CA . ASP A 1 97 ? -11.6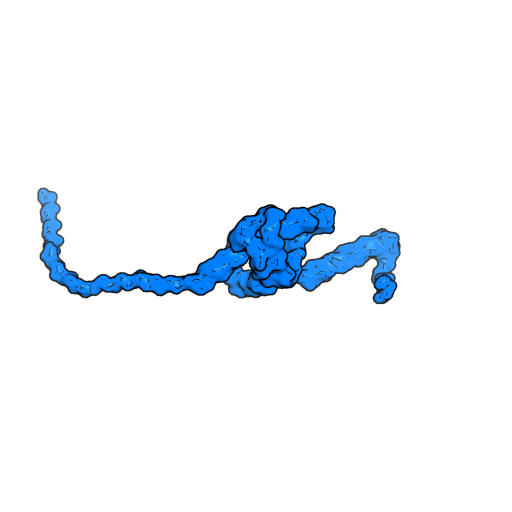18 -7.349 -2.997 1.00 95.38 97 ASP A CA 1
ATOM 779 C C . ASP A 1 97 ? -11.397 -5.843 -3.152 1.00 95.38 97 ASP A C 1
ATOM 781 O O . ASP A 1 97 ? -10.943 -5.386 -4.202 1.00 95.38 97 ASP A O 1
ATOM 785 N N . ALA A 1 98 ? -11.614 -5.059 -2.091 1.00 95.31 98 ALA A N 1
ATOM 786 C CA . ALA A 1 98 ? -11.317 -3.631 -2.110 1.00 95.31 98 ALA A CA 1
ATOM 787 C C . ALA A 1 98 ? -9.826 -3.356 -2.371 1.00 95.31 98 ALA A C 1
ATOM 789 O O . ALA A 1 98 ? -9.494 -2.473 -3.159 1.00 95.31 98 ALA A O 1
ATOM 790 N N . LEU A 1 99 ? -8.920 -4.115 -1.745 1.00 94.50 99 LEU A N 1
ATOM 791 C CA . LEU A 1 99 ? -7.477 -3.978 -1.964 1.00 94.50 99 LEU A CA 1
ATOM 792 C C . LEU A 1 99 ? -7.062 -4.438 -3.370 1.00 94.50 99 LEU A C 1
ATOM 794 O O . LEU A 1 99 ? -6.255 -3.766 -4.012 1.00 94.50 99 LEU A O 1
ATOM 798 N N . ASN A 1 100 ? -7.648 -5.521 -3.881 1.00 94.94 100 ASN A N 1
ATOM 799 C CA . ASN A 1 100 ? -7.423 -5.998 -5.247 1.00 94.94 100 ASN A CA 1
ATOM 800 C C . ASN A 1 100 ? -7.845 -4.952 -6.286 1.00 94.94 100 ASN A C 1
ATOM 802 O O . ASN A 1 100 ? -7.087 -4.666 -7.210 1.00 94.94 100 ASN A O 1
ATOM 806 N N . ASN A 1 101 ? -9.000 -4.312 -6.092 1.00 94.62 101 ASN A N 1
ATOM 807 C CA . ASN A 1 101 ? -9.491 -3.247 -6.971 1.00 94.62 101 ASN A CA 1
ATOM 808 C C . ASN A 1 101 ? -8.588 -2.005 -6.975 1.00 94.62 101 ASN A C 1
ATOM 810 O O . ASN A 1 101 ? -8.559 -1.254 -7.946 1.00 94.62 101 ASN A O 1
ATOM 814 N N . LEU A 1 102 ? -7.824 -1.790 -5.903 1.00 93.44 102 LEU A N 1
ATOM 815 C CA . LEU A 1 102 ? -6.815 -0.734 -5.822 1.00 93.44 102 LEU A CA 1
ATOM 816 C C . LEU A 1 102 ? -5.463 -1.162 -6.415 1.00 93.44 102 LEU A C 1
ATOM 818 O O . LEU A 1 102 ? -4.497 -0.409 -6.315 1.00 93.44 102 LEU A O 1
ATOM 822 N N . GLY A 1 103 ? -5.348 -2.359 -6.995 1.00 92.69 103 GLY A N 1
ATOM 823 C CA . GLY A 1 103 ? -4.078 -2.880 -7.502 1.00 92.69 103 GLY A CA 1
ATOM 824 C C . GLY A 1 103 ? -3.049 -3.090 -6.389 1.00 92.69 103 GLY A C 1
ATOM 825 O O . GLY A 1 103 ? -1.857 -2.847 -6.589 1.00 92.69 103 GLY A O 1
ATOM 826 N N . PHE A 1 104 ? -3.498 -3.455 -5.183 1.00 94.62 104 PHE A N 1
ATOM 827 C CA . PHE A 1 104 ? -2.612 -3.653 -4.042 1.00 94.62 104 PHE A CA 1
ATOM 828 C C . PHE A 1 104 ? -1.651 -4.822 -4.270 1.00 94.62 104 PHE A C 1
ATOM 830 O O . PHE A 1 104 ? -2.050 -5.946 -4.573 1.00 94.62 104 PHE A O 1
ATOM 837 N N . VAL A 1 105 ? -0.362 -4.568 -4.049 1.00 93.69 105 VAL A N 1
ATOM 838 C CA . VAL A 1 105 ? 0.680 -5.582 -4.224 1.00 93.69 105 VAL A CA 1
ATOM 839 C C . VAL A 1 105 ? 0.794 -6.464 -2.977 1.00 93.69 105 VAL A C 1
ATOM 841 O O . VAL A 1 105 ? 1.358 -6.065 -1.947 1.00 93.69 105 VAL A O 1
ATOM 844 N N . TRP A 1 106 ? 0.299 -7.698 -3.079 1.00 92.81 106 TRP A N 1
ATOM 845 C CA . TRP A 1 106 ? 0.387 -8.712 -2.022 1.00 92.81 106 TRP A CA 1
ATOM 846 C C . TRP A 1 106 ? 1.799 -9.276 -1.849 1.00 92.81 106 TRP A C 1
ATOM 848 O O . TRP A 1 106 ? 2.251 -9.432 -0.710 1.00 92.81 106 TRP A O 1
ATOM 858 N N . ASP A 1 107 ? 2.514 -9.517 -2.950 1.00 90.75 107 ASP A N 1
ATOM 859 C CA . ASP A 1 107 ? 3.910 -9.954 -2.953 1.00 90.75 107 ASP A CA 1
ATOM 860 C C . ASP A 1 107 ? 4.798 -8.947 -3.697 1.00 90.75 107 ASP A C 1
ATOM 862 O O . ASP A 1 107 ? 4.717 -8.746 -4.906 1.00 90.75 107 ASP A O 1
ATOM 866 N N . VAL A 1 108 ? 5.669 -8.279 -2.939 1.00 88.88 108 VAL A N 1
ATOM 867 C CA . VAL A 1 108 ? 6.570 -7.251 -3.479 1.00 88.88 108 VAL A CA 1
ATOM 868 C C . VAL A 1 108 ? 7.700 -7.871 -4.293 1.00 88.88 108 VAL A C 1
ATOM 870 O O . VAL A 1 108 ? 8.217 -7.218 -5.194 1.00 88.88 108 VAL A O 1
ATOM 873 N N . ASN A 1 109 ? 8.126 -9.091 -3.969 1.00 88.94 109 ASN A N 1
ATOM 874 C CA . ASN A 1 109 ? 9.211 -9.746 -4.690 1.00 88.94 109 ASN A CA 1
ATOM 875 C C . ASN A 1 109 ? 8.733 -10.193 -6.066 1.00 88.94 109 ASN A C 1
ATOM 877 O O . ASN A 1 109 ? 9.440 -9.963 -7.045 1.00 88.94 109 ASN A O 1
ATOM 881 N N . GLU A 1 110 ? 7.527 -10.754 -6.132 1.00 91.00 110 GLU A N 1
ATOM 882 C CA . GLU A 1 110 ? 6.869 -11.100 -7.391 1.00 91.00 110 GLU A CA 1
ATOM 883 C C . GLU A 1 110 ? 6.673 -9.856 -8.260 1.00 91.00 110 GLU A C 1
ATOM 885 O O . GLU A 1 110 ? 7.170 -9.805 -9.381 1.00 91.00 110 GLU A O 1
ATOM 890 N N . HIS A 1 111 ? 6.104 -8.787 -7.701 1.00 90.94 111 HIS A N 1
ATOM 891 C CA . HIS A 1 111 ? 5.916 -7.547 -8.450 1.00 90.94 111 HIS A CA 1
ATOM 892 C C . HIS A 1 111 ? 7.241 -6.938 -8.947 1.00 90.94 111 HIS A C 1
ATOM 894 O O . HIS A 1 111 ? 7.366 -6.522 -10.098 1.00 90.94 111 HIS A O 1
ATOM 900 N N . LYS A 1 112 ? 8.290 -6.927 -8.111 1.00 90.12 112 LYS A N 1
ATOM 901 C CA . LYS A 1 112 ? 9.632 -6.488 -8.534 1.00 90.12 112 LYS A CA 1
ATOM 902 C C . LYS A 1 112 ? 10.196 -7.361 -9.651 1.00 90.12 112 LYS A C 1
ATOM 904 O O . LYS A 1 112 ? 10.914 -6.852 -10.510 1.00 90.12 112 LYS A O 1
ATOM 909 N N . TRP A 1 113 ? 9.941 -8.664 -9.611 1.00 91.75 113 TRP A N 1
ATOM 910 C CA . TRP A 1 113 ? 10.361 -9.586 -10.655 1.00 91.75 113 TRP A CA 1
ATOM 911 C C . TRP A 1 113 ? 9.648 -9.289 -11.977 1.00 91.75 113 TRP A C 1
ATOM 913 O O . TRP A 1 113 ? 10.315 -9.143 -12.998 1.00 91.75 113 TRP A O 1
ATOM 923 N N . GLU A 1 114 ? 8.330 -9.099 -11.955 1.00 90.69 114 GLU A N 1
ATOM 924 C CA . GLU A 1 114 ? 7.547 -8.716 -13.134 1.00 90.69 114 GLU A CA 1
ATOM 925 C C . GLU A 1 114 ? 8.047 -7.410 -13.757 1.00 90.69 114 GLU A C 1
ATOM 927 O O . GLU A 1 114 ? 8.270 -7.352 -14.967 1.00 90.69 114 GLU A O 1
ATOM 932 N N . LEU A 1 115 ? 8.319 -6.391 -12.933 1.00 89.38 115 LEU A N 1
ATOM 933 C CA . LEU A 1 115 ? 8.891 -5.123 -13.393 1.00 89.38 115 LEU A CA 1
ATOM 934 C C . LEU A 1 115 ? 10.257 -5.317 -14.063 1.00 89.38 115 LEU A C 1
ATOM 936 O O . LEU A 1 115 ? 10.512 -4.738 -15.119 1.00 89.38 115 LEU A O 1
ATOM 940 N N . LYS A 1 116 ? 11.129 -6.159 -13.494 1.00 89.69 116 LYS A N 1
ATOM 941 C CA . LYS A 1 116 ? 12.430 -6.486 -14.102 1.00 89.69 116 LYS A CA 1
ATOM 942 C C . LYS A 1 116 ? 12.259 -7.184 -15.445 1.00 89.69 116 LYS A C 1
ATOM 944 O O . LYS A 1 116 ? 12.922 -6.816 -16.408 1.00 89.69 116 LYS A O 1
ATOM 949 N N . VAL A 1 117 ? 11.366 -8.167 -15.531 1.00 89.69 117 VAL A N 1
ATOM 950 C CA . VAL A 1 117 ? 11.088 -8.882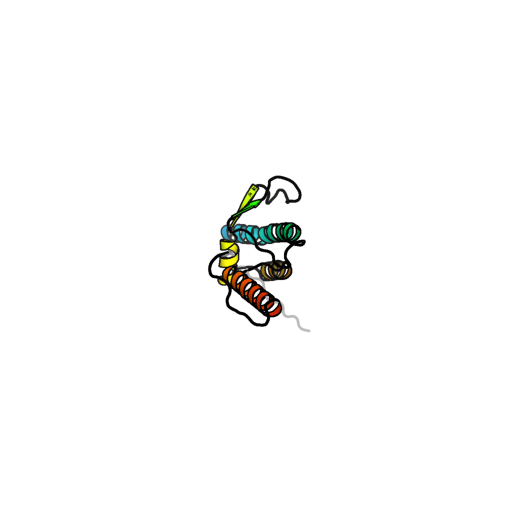 -16.783 1.00 89.69 117 VAL A CA 1
ATOM 951 C C . VAL A 1 117 ? 10.527 -7.929 -17.840 1.00 89.69 117 VAL A C 1
ATOM 953 O O . VAL A 1 117 ? 10.957 -7.981 -18.992 1.00 89.69 117 VAL A O 1
ATOM 956 N N . ALA A 1 118 ? 9.614 -7.031 -17.468 1.00 89.00 118 ALA A N 1
ATOM 957 C CA . ALA A 1 118 ? 9.076 -6.015 -18.368 1.00 89.00 118 ALA A CA 1
ATOM 958 C C . ALA A 1 118 ? 10.171 -5.056 -18.866 1.00 89.00 118 ALA A C 1
ATOM 960 O O . ALA A 1 118 ? 10.270 -4.811 -20.069 1.00 89.00 118 ALA A O 1
ATOM 961 N N . ALA A 1 119 ? 11.042 -4.582 -17.969 1.00 87.62 119 ALA A N 1
ATOM 962 C CA . ALA A 1 119 ? 12.181 -3.739 -18.322 1.00 87.62 119 ALA A CA 1
ATOM 963 C C . ALA A 1 119 ? 13.149 -4.449 -19.285 1.00 87.62 119 ALA A C 1
ATOM 965 O O . ALA A 1 119 ? 13.557 -3.865 -20.285 1.00 87.62 119 ALA A O 1
ATOM 966 N N . LEU A 1 120 ? 13.456 -5.730 -19.045 1.00 88.88 120 LEU A N 1
ATOM 967 C CA . LEU A 1 120 ? 14.303 -6.540 -19.928 1.00 88.88 120 LEU A CA 1
ATOM 968 C C . LEU A 1 120 ? 13.698 -6.720 -21.323 1.00 88.88 120 LEU A C 1
ATOM 970 O O . LEU A 1 120 ? 14.417 -6.652 -22.318 1.00 88.88 120 LEU A O 1
ATOM 974 N N . ARG A 1 121 ? 12.379 -6.928 -21.416 1.00 88.31 121 ARG A N 1
ATOM 975 C CA . ARG A 1 121 ? 11.681 -7.012 -22.709 1.00 88.31 121 ARG A CA 1
ATOM 976 C C . ARG A 1 121 ? 11.807 -5.704 -23.486 1.00 88.31 121 ARG A C 1
ATOM 978 O O . ARG A 1 121 ? 12.177 -5.741 -24.654 1.00 88.31 121 ARG A O 1
ATOM 985 N N . ARG A 1 122 ? 11.592 -4.563 -22.825 1.00 86.50 122 ARG A N 1
ATOM 986 C CA . ARG A 1 122 ? 11.757 -3.239 -23.447 1.00 86.50 122 ARG A CA 1
ATOM 987 C C . ARG A 1 122 ? 13.193 -2.961 -23.867 1.00 86.50 122 ARG A C 1
ATOM 989 O O . ARG A 1 122 ? 13.414 -2.476 -24.968 1.00 86.50 122 ARG A O 1
ATOM 996 N N . TYR A 1 123 ? 14.167 -3.326 -23.039 1.00 86.44 123 TYR A N 1
ATOM 997 C CA . TYR A 1 123 ? 15.578 -3.217 -23.401 1.00 86.44 123 TYR A CA 1
ATOM 998 C C . TYR A 1 123 ? 15.897 -4.032 -24.663 1.00 86.44 123 TYR A C 1
ATOM 1000 O O . TYR A 1 123 ? 16.504 -3.518 -25.597 1.00 86.44 123 TYR A O 1
ATOM 1008 N N . LYS A 1 124 ? 15.413 -5.278 -24.737 1.00 85.44 124 LYS A N 1
ATOM 1009 C CA . LYS A 1 124 ? 15.601 -6.146 -25.906 1.00 85.44 124 LYS A CA 1
ATOM 1010 C C . LYS A 1 124 ? 15.023 -5.542 -27.194 1.00 85.44 124 LYS A C 1
ATOM 1012 O O . LYS A 1 124 ? 15.647 -5.674 -28.243 1.00 85.44 124 LYS A O 1
ATOM 1017 N N . GLU A 1 125 ? 13.845 -4.921 -27.115 1.00 86.81 125 GLU A N 1
ATOM 1018 C CA . GLU A 1 125 ? 13.187 -4.247 -28.247 1.00 86.81 125 GLU A CA 1
ATOM 1019 C C . GLU A 1 125 ? 13.992 -3.045 -28.759 1.00 86.81 125 GLU A C 1
ATOM 1021 O O . GLU A 1 125 ? 14.036 -2.812 -29.961 1.00 86.81 125 GLU A O 1
ATOM 1026 N N . LEU A 1 126 ? 14.634 -2.296 -27.859 1.00 85.62 126 LEU A N 1
ATOM 1027 C CA . LEU A 1 126 ? 15.386 -1.082 -28.196 1.00 85.62 126 LEU A CA 1
ATOM 1028 C C . LEU A 1 126 ? 16.821 -1.353 -28.667 1.00 85.62 126 LEU A C 1
ATOM 1030 O O . LEU A 1 126 ? 17.416 -0.499 -29.319 1.00 85.62 126 LEU A O 1
ATOM 1034 N N . HIS A 1 127 ? 17.386 -2.510 -28.319 1.00 80.56 127 HIS A N 1
ATOM 1035 C CA . HIS A 1 127 ? 18.792 -2.846 -28.557 1.00 80.56 127 HIS A CA 1
ATOM 1036 C C . HIS A 1 127 ? 18.968 -4.100 -29.428 1.00 80.56 127 HIS A C 1
ATOM 1038 O O . HIS A 1 127 ? 19.857 -4.916 -29.171 1.00 80.56 127 HIS A O 1
ATOM 1044 N N . ASP A 1 128 ? 18.103 -4.273 -30.435 1.00 74.50 128 ASP A N 1
ATOM 1045 C CA . ASP A 1 128 ? 18.202 -5.307 -31.479 1.00 74.50 128 ASP A CA 1
ATOM 1046 C C . ASP A 1 128 ? 18.435 -6.733 -30.946 1.00 74.50 128 ASP A C 1
ATOM 1048 O O . ASP A 1 128 ? 19.199 -7.528 -31.494 1.00 74.50 128 ASP A O 1
ATOM 1052 N N . GLY A 1 129 ? 17.773 -7.090 -29.841 1.00 67.25 129 GLY A N 1
ATOM 1053 C CA . GLY A 1 129 ? 17.864 -8.439 -29.284 1.00 67.25 129 GLY A CA 1
ATOM 1054 C C . GLY A 1 129 ? 19.013 -8.673 -28.302 1.00 67.25 129 GLY A C 1
ATOM 1055 O O . GLY A 1 129 ? 19.072 -9.765 -27.727 1.00 67.25 129 GLY A O 1
ATOM 1056 N N . SER A 1 130 ? 19.878 -7.685 -28.049 1.00 66.88 130 SER A N 1
ATOM 1057 C CA . SER A 1 130 ? 20.922 -7.803 -27.030 1.00 66.88 130 SER A CA 1
ATOM 1058 C C . SER A 1 130 ? 20.296 -7.907 -25.633 1.00 66.88 130 SER A C 1
ATOM 1060 O O . SER A 1 130 ? 19.622 -6.996 -25.162 1.00 66.88 130 SER A O 1
ATOM 1062 N N . MET A 1 131 ? 20.497 -9.045 -24.961 1.00 62.94 131 MET A N 1
ATOM 1063 C CA . MET A 1 131 ? 20.077 -9.277 -23.566 1.00 62.94 131 MET A CA 1
ATOM 1064 C C . MET A 1 131 ? 21.228 -9.086 -22.567 1.00 62.94 131 MET A C 1
ATOM 1066 O O . MET A 1 131 ? 21.092 -9.424 -21.390 1.00 62.94 131 MET A O 1
ATOM 1070 N N . ALA A 1 132 ? 22.374 -8.576 -23.020 1.00 67.12 132 ALA A N 1
ATOM 1071 C CA . ALA A 1 132 ? 23.518 -8.310 -22.164 1.00 67.12 132 ALA A CA 1
ATOM 1072 C C . ALA A 1 132 ? 23.294 -6.997 -21.402 1.00 67.12 132 ALA A C 1
ATOM 1074 O O . ALA A 1 132 ? 23.835 -5.960 -21.771 1.00 67.12 132 ALA A O 1
ATOM 1075 N N . VAL A 1 133 ? 22.472 -7.040 -20.350 1.00 62.97 133 VAL A N 1
ATOM 1076 C CA . VAL A 1 133 ? 22.366 -5.920 -19.406 1.00 62.97 133 VAL A CA 1
ATOM 1077 C C . VAL A 1 133 ? 23.705 -5.798 -18.674 1.00 62.97 133 VAL A C 1
ATOM 1079 O O . VAL A 1 133 ? 24.096 -6.750 -17.991 1.00 62.97 133 VAL A O 1
ATOM 1082 N N . PRO A 1 134 ? 24.433 -4.676 -18.810 1.00 65.88 134 PRO A N 1
ATOM 1083 C CA . PRO A 1 134 ? 25.693 -4.480 -18.106 1.00 65.88 134 PRO A CA 1
ATOM 1084 C C . PRO A 1 134 ? 25.484 -4.583 -16.591 1.00 65.88 134 PRO A C 1
ATOM 1086 O O . PRO A 1 134 ? 24.514 -4.054 -16.054 1.00 65.88 134 PRO A O 1
ATOM 1089 N N . PHE A 1 135 ? 26.396 -5.262 -15.891 1.00 63.56 135 PHE A N 1
ATOM 1090 C CA . PHE A 1 135 ? 26.291 -5.511 -14.445 1.00 63.56 135 PHE A CA 1
ATOM 1091 C C . PHE A 1 135 ? 26.358 -4.227 -13.590 1.00 63.56 135 PHE A C 1
ATOM 1093 O O . PHE A 1 135 ? 25.973 -4.242 -12.424 1.00 63.56 135 PHE A O 1
ATOM 1100 N N . SER A 1 136 ? 26.820 -3.115 -14.162 1.00 55.72 136 SER A N 1
ATOM 1101 C CA . SER A 1 136 ? 26.946 -1.818 -13.496 1.00 55.72 136 SER A CA 1
ATOM 1102 C C . SER A 1 136 ? 26.158 -0.743 -14.245 1.00 55.72 136 SER A C 1
ATOM 1104 O O . SER A 1 136 ? 26.461 -0.466 -15.409 1.00 55.72 136 SER A O 1
ATOM 1106 N N . PHE A 1 137 ? 25.198 -0.131 -13.554 1.00 49.12 137 PHE A N 1
ATOM 1107 C CA . PHE A 1 137 ? 24.509 1.104 -13.925 1.00 49.12 137 PHE A CA 1
ATOM 1108 C C . PHE A 1 137 ? 24.422 2.000 -12.688 1.00 49.12 137 PHE A C 1
ATOM 1110 O O . PHE A 1 137 ? 24.295 1.427 -11.578 1.00 49.12 137 PHE A O 1
#

Organism: Aphanomyces astaci (NCBI:txid112090)

Secondary structure (DSSP, 8-state):
-------------------PPP-HHHHHHHHHHHHHHHHHHHHHHHHTTT-SSB---SEEEPPSSTTS-TTTTT-EEEHHHHHHHHHTT-S-HHHHHHHHHTTB-S-HHHHHHHHHHHHHHHHHHHTTT-----S--

Radius of gyration: 27.21 Å; Cα contacts (8 Å, |Δi|>4): 88; chains: 1; bounding box: 94×48×68 Å

Foldseek 3Di:
DDDDDDDDDDDDDDPPPCPPDPPPVVVVVLVLLQLVLLVQVVQLVVCVVPDLAGDDDQWDAADQDPPRDNVRHRDIDGPVSNLVCVVVVNHDPVSVVSCVVSNYDSDPVVVVVVVVVVVQVVVCVVPVNDSCDDPPD